Protein AF-A0A9N9AIW2-F1 (afdb_monomer)

Organism: NCBI:txid144530

Radius of gyration: 21.37 Å; Cα contacts (8 Å, |Δi|>4): 22; chains: 1; bounding box: 36×45×52 Å

Mean predicted aligned error: 11.81 Å

pLDDT: mean 81.76, std 17.03, range [39.72, 97.06]

Secondary structure (DSSP, 8-state):
------PPP-------TT---PPPHHHHHHHH-HHHHHHHHHHHHHHHHHHHHHHHHTSTT--HHHHHHHHHHHHHHHHT-S-HHHHHHHH-

Sequence (92 aa):
ILGIKFELPIGETHRCAGEEPKLKREIYEIISSTNFWTNIYHLLHILWPYCTILNILQSDKARLHQVITSLGYLVQVWKNYDDEQLRNQLIS

Foldseek 3Di:
DPDDPDDDDPDDDDDDPPDDPDDPPVVVVLVPDPVNVVVVVVVCVVCVLVVVLCVLVVPPPNDPVSVVVSVVVVLVSLVPDPPPVVSVVPND

Solvent-accessible surface area (backbone atoms only — not comparable to full-atom values): 5899 Å² total; per-residue (Å²): 134,88,78,80,81,84,76,79,82,92,73,87,73,95,69,71,91,83,70,74,89,71,72,55,66,71,58,51,56,50,76,67,32,67,66,52,54,53,50,51,50,52,51,49,62,68,43,47,65,53,55,57,40,47,60,50,63,72,35,96,78,54,45,72,69,54,54,55,51,45,55,53,48,52,56,52,52,42,72,71,42,86,55,58,71,63,28,53,74,74,77,109

Structure (mmCIF, N/CA/C/O backbone):
data_AF-A0A9N9AIW2-F1
#
_entry.id   AF-A0A9N9AIW2-F1
#
loop_
_atom_site.group_PDB
_atom_site.id
_atom_site.type_symbol
_atom_site.label_atom_id
_atom_site.label_alt_id
_atom_site.label_comp_id
_atom_site.label_asym_id
_atom_site.label_entity_id
_atom_site.label_seq_id
_atom_site.pdbx_PDB_ins_code
_atom_site.Cartn_x
_atom_site.Cartn_y
_atom_site.Cartn_z
_atom_site.occupancy
_atom_site.B_iso_or_equiv
_atom_site.auth_seq_id
_atom_site.auth_comp_id
_atom_site.auth_asym_id
_atom_site.auth_atom_id
_atom_site.pdbx_PDB_model_num
ATOM 1 N N . ILE A 1 1 ? 14.544 10.291 13.140 1.00 43.78 1 ILE A N 1
ATOM 2 C CA . ILE A 1 1 ? 13.203 10.856 12.862 1.00 43.78 1 ILE A CA 1
ATOM 3 C C . ILE A 1 1 ? 13.178 12.237 13.499 1.00 43.78 1 ILE A C 1
ATOM 5 O O . ILE A 1 1 ? 13.246 12.323 14.718 1.00 43.78 1 ILE A O 1
ATOM 9 N N . LEU A 1 2 ? 13.228 13.300 12.693 1.00 47.91 2 LEU A N 1
ATOM 10 C CA . LEU A 1 2 ? 13.095 14.675 13.181 1.00 47.91 2 LEU A CA 1
ATOM 11 C C . LEU A 1 2 ? 11.620 14.896 13.530 1.00 47.91 2 LEU A C 1
ATOM 13 O O . L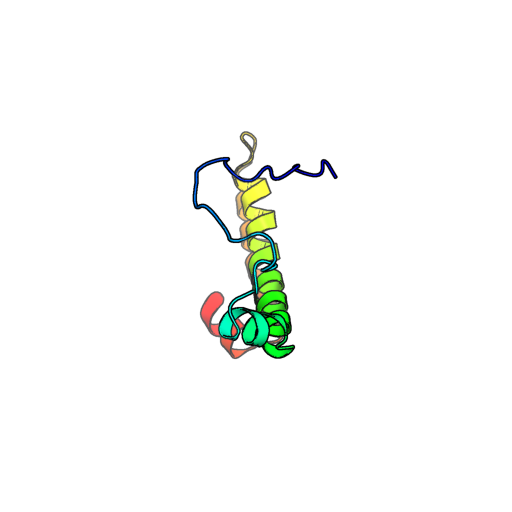EU A 1 2 ? 10.775 14.940 12.640 1.00 47.91 2 LEU A O 1
ATOM 17 N N . GLY A 1 3 ? 11.314 14.941 14.827 1.00 45.69 3 GLY A N 1
ATOM 18 C CA . GLY A 1 3 ? 9.975 15.236 15.322 1.00 45.69 3 GLY A CA 1
ATOM 19 C C . GLY A 1 3 ? 9.612 16.672 14.974 1.00 45.69 3 GLY A C 1
ATOM 20 O O . GLY A 1 3 ? 10.238 17.609 15.467 1.00 45.69 3 GLY A O 1
ATOM 21 N N . ILE A 1 4 ? 8.623 16.850 14.104 1.00 52.88 4 ILE A N 1
ATOM 22 C CA . ILE A 1 4 ? 8.072 18.169 13.815 1.00 52.88 4 ILE A CA 1
ATOM 23 C C . ILE A 1 4 ? 7.275 18.579 15.054 1.00 52.88 4 ILE A C 1
ATOM 25 O O . ILE A 1 4 ? 6.224 18.012 15.349 1.00 52.88 4 ILE A O 1
ATOM 29 N N . LYS A 1 5 ? 7.817 19.532 15.814 1.00 56.44 5 LYS A N 1
ATOM 30 C CA . LYS A 1 5 ? 7.132 20.176 16.934 1.00 56.44 5 LYS A CA 1
ATOM 31 C C . LYS A 1 5 ? 5.976 20.993 16.354 1.00 56.44 5 LYS A C 1
ATOM 33 O O . LYS A 1 5 ? 6.198 22.052 15.776 1.00 56.44 5 LYS A O 1
ATOM 38 N N . PHE A 1 6 ? 4.760 20.465 16.437 1.00 63.38 6 PHE A N 1
ATOM 39 C CA . PHE A 1 6 ? 3.564 21.184 16.014 1.00 63.38 6 PHE A CA 1
ATOM 40 C C . PHE A 1 6 ? 3.176 22.189 17.105 1.00 63.38 6 PHE A C 1
ATOM 42 O O . PHE A 1 6 ? 2.767 21.798 18.196 1.00 63.38 6 PHE A O 1
ATOM 49 N N . GLU A 1 7 ? 3.347 23.478 16.824 1.00 62.75 7 GLU A N 1
ATOM 50 C CA . GLU A 1 7 ? 2.915 24.583 17.686 1.00 62.75 7 GLU A CA 1
ATOM 51 C C . GLU A 1 7 ? 1.570 25.106 17.156 1.00 62.75 7 GLU A C 1
ATOM 53 O O . GLU A 1 7 ? 1.454 25.466 15.983 1.00 62.75 7 GLU A O 1
ATOM 58 N N . LEU A 1 8 ? 0.533 25.104 18.001 1.00 44.12 8 LEU A N 1
ATOM 59 C CA . LEU A 1 8 ? -0.797 25.615 17.651 1.00 44.12 8 LEU A CA 1
ATOM 60 C C . LEU A 1 8 ? -0.739 27.143 17.450 1.00 44.12 8 LEU A C 1
ATOM 62 O O . LEU A 1 8 ? -0.162 27.828 18.298 1.00 44.12 8 LEU A O 1
ATOM 66 N N . PRO A 1 9 ? -1.353 27.707 16.391 1.00 48.25 9 PRO A N 1
ATOM 67 C CA . PRO A 1 9 ? -1.372 29.150 16.189 1.00 48.25 9 PRO A CA 1
ATOM 68 C C . PRO A 1 9 ? -2.124 29.824 17.338 1.00 48.25 9 PRO A C 1
ATOM 70 O O . PRO A 1 9 ? -3.287 29.517 17.607 1.00 48.25 9 PRO A O 1
ATOM 73 N N . ILE A 1 10 ? -1.447 30.741 18.023 1.00 52.44 10 ILE A N 1
ATOM 74 C CA . ILE A 1 10 ? -2.022 31.557 19.089 1.00 52.44 10 ILE A CA 1
ATOM 75 C C . ILE A 1 10 ? -2.950 32.580 18.422 1.00 52.44 10 ILE A C 1
ATOM 77 O O . ILE A 1 10 ? -2.494 33.572 17.861 1.00 52.44 10 ILE A O 1
ATOM 81 N N . GLY A 1 11 ? -4.250 32.288 18.436 1.00 48.12 11 GLY A N 1
ATOM 82 C CA . GLY A 1 11 ? -5.303 33.111 17.842 1.00 48.12 11 GLY A CA 1
ATOM 83 C C . GLY A 1 11 ? -6.679 32.753 18.404 1.00 48.12 11 GLY A C 1
ATOM 84 O O . GLY A 1 11 ? -7.440 32.032 17.776 1.00 48.12 11 GLY A O 1
ATOM 85 N N . GLU A 1 12 ? -6.919 33.225 19.629 1.00 50.12 12 GLU A N 1
ATOM 86 C CA . GLU A 1 12 ? -8.196 33.528 20.297 1.00 50.12 12 GLU A CA 1
ATOM 87 C C . GLU A 1 12 ? -9.399 32.568 20.196 1.00 50.12 12 GLU A C 1
ATOM 89 O O . GLU A 1 12 ? -10.138 32.486 19.219 1.00 50.12 12 GLU A O 1
ATOM 94 N N . THR A 1 13 ? -9.761 32.018 21.352 1.00 39.72 13 THR A N 1
ATOM 95 C CA . THR A 1 13 ? -11.089 32.275 21.936 1.00 39.72 13 THR A CA 1
ATOM 96 C C . THR A 1 13 ? -10.966 32.049 23.436 1.00 39.72 13 THR A C 1
ATOM 98 O O . THR A 1 13 ? -10.371 31.058 23.856 1.00 39.72 13 THR A O 1
ATOM 101 N N . HIS A 1 14 ? -11.471 32.974 24.251 1.00 49.91 14 HIS A N 1
ATOM 102 C CA . HIS A 1 14 ? -11.529 32.826 25.704 1.00 49.91 14 HIS A CA 1
ATOM 103 C C . HIS A 1 14 ? -12.252 31.517 26.064 1.00 49.91 14 HIS A C 1
ATOM 105 O O . HIS A 1 14 ? -13.478 31.454 26.063 1.00 49.91 14 HIS A O 1
ATOM 111 N N . ARG A 1 15 ? -11.495 30.451 26.340 1.00 52.84 15 ARG A N 1
ATOM 112 C CA . ARG A 1 15 ? -12.029 29.209 26.899 1.00 52.84 15 ARG A CA 1
ATOM 113 C C . ARG A 1 15 ? -12.092 29.394 28.406 1.00 52.84 15 ARG A C 1
ATOM 115 O O . ARG A 1 15 ? -11.073 29.695 29.025 1.00 52.84 15 ARG A O 1
ATOM 122 N N . CYS A 1 16 ? -13.283 29.245 28.985 1.00 46.81 16 CYS A N 1
ATOM 123 C CA . CYS A 1 16 ? -13.432 29.093 30.427 1.00 46.81 16 CYS A CA 1
ATOM 124 C C . CYS A 1 16 ? -12.425 28.043 30.911 1.00 46.81 16 CYS A C 1
ATOM 126 O O . CYS A 1 16 ? -12.398 26.917 30.412 1.00 46.81 16 CYS A O 1
ATOM 128 N N . ALA A 1 17 ? -11.564 28.446 31.843 1.00 49.09 17 ALA A N 1
ATOM 129 C CA . ALA A 1 17 ? -10.569 27.581 32.451 1.00 49.09 17 ALA A CA 1
ATOM 130 C C . ALA A 1 17 ? -11.283 26.402 33.135 1.00 49.09 17 ALA A C 1
ATOM 132 O O . ALA A 1 17 ? -11.918 26.582 34.170 1.00 49.09 17 ALA A O 1
ATOM 133 N N . GLY A 1 18 ? -11.227 25.216 32.523 1.00 56.44 18 GLY A N 1
ATOM 134 C CA . GLY A 1 18 ? -11.811 23.994 33.083 1.00 56.44 18 GLY A CA 1
ATOM 135 C C . GLY A 1 18 ? -12.276 22.955 32.062 1.00 56.44 18 GLY A C 1
ATOM 136 O O . GLY A 1 18 ? -12.373 21.783 32.412 1.00 56.44 18 GLY A O 1
ATOM 137 N N . GLU A 1 19 ? -12.524 23.332 30.804 1.00 58.28 19 GLU A N 1
ATOM 138 C CA . GLU A 1 19 ? -12.893 22.359 29.768 1.00 58.28 19 GLU A CA 1
ATOM 139 C C . GLU A 1 19 ? -11.667 21.924 28.962 1.00 58.28 19 GLU A C 1
ATOM 141 O O . GLU A 1 19 ? -11.164 22.660 28.109 1.00 58.28 19 GLU A O 1
ATOM 146 N N . GLU A 1 20 ? -11.181 20.703 29.218 1.00 63.78 20 GLU A N 1
ATOM 147 C CA . GLU A 1 20 ? -10.289 20.032 28.271 1.00 63.78 20 GLU A CA 1
ATOM 148 C C . GLU A 1 20 ? -10.959 20.007 26.889 1.00 63.78 20 GLU A C 1
ATOM 150 O O . GLU A 1 20 ? -12.167 19.755 26.809 1.00 63.78 20 GLU A O 1
ATOM 155 N N . PRO A 1 21 ? -10.222 20.262 25.791 1.00 61.53 21 PRO A N 1
ATOM 156 C CA . PRO A 1 21 ? -10.780 20.162 24.452 1.00 61.53 21 PRO A CA 1
ATOM 157 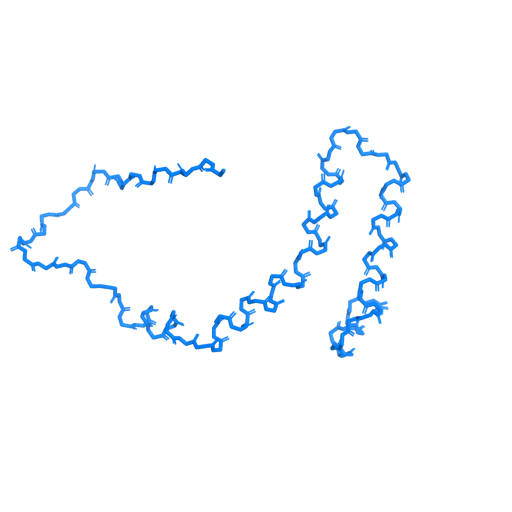C C . PRO A 1 21 ? -11.259 18.729 24.211 1.00 61.53 21 PRO A C 1
ATOM 159 O O . PRO A 1 21 ? -10.480 17.836 23.881 1.00 61.53 21 PRO A O 1
ATOM 162 N N . LYS A 1 22 ? -12.563 18.506 24.389 1.00 76.56 22 LYS A N 1
ATOM 163 C CA . LYS A 1 22 ? -13.184 17.211 24.142 1.00 76.56 22 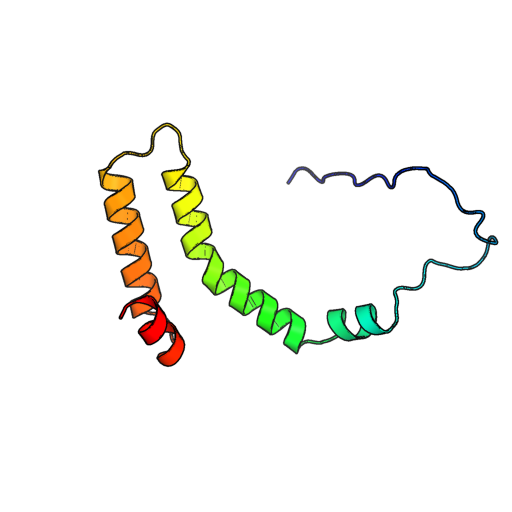LYS A CA 1
ATOM 164 C C . LYS A 1 22 ? -13.227 16.996 22.638 1.00 76.56 22 LYS A C 1
ATOM 166 O O . LYS A 1 22 ? -13.846 17.766 21.902 1.00 76.56 22 LYS A O 1
ATOM 171 N N . LEU A 1 23 ? -12.549 15.945 22.186 1.00 83.31 23 LEU A N 1
ATOM 172 C CA . LEU A 1 23 ? -12.682 15.448 20.826 1.00 83.31 23 LEU A CA 1
ATOM 173 C C . LEU A 1 23 ? -14.173 15.241 20.526 1.00 83.31 23 LEU A C 1
ATOM 175 O O . LEU A 1 23 ? -14.895 14.677 21.351 1.00 83.31 23 LEU A O 1
A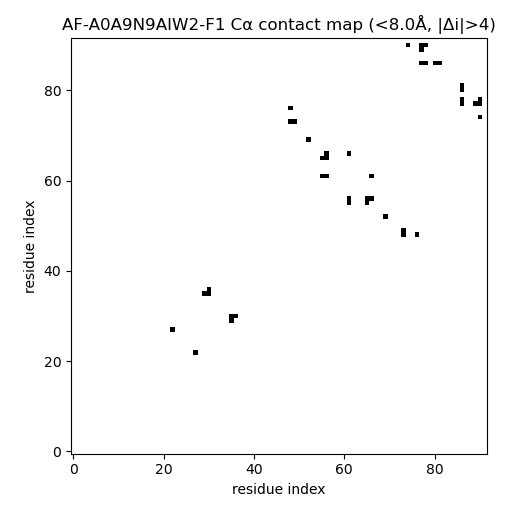TOM 179 N N . LYS A 1 24 ? -14.644 15.699 19.359 1.00 91.94 24 LYS A N 1
ATOM 180 C CA . LYS A 1 24 ? -16.032 15.456 18.947 1.00 91.94 24 LYS A CA 1
ATOM 181 C C . LYS A 1 24 ? -16.311 13.956 19.002 1.00 91.94 24 LYS A C 1
ATOM 183 O O . LYS A 1 24 ? -15.508 13.166 18.505 1.00 91.94 24 LYS A O 1
ATOM 188 N N . ARG A 1 25 ? -17.454 13.579 19.579 1.00 88.56 25 ARG A N 1
ATOM 189 C CA . ARG A 1 25 ? -17.852 12.177 19.770 1.00 88.56 25 ARG A CA 1
ATOM 190 C C . ARG A 1 25 ? -17.765 11.366 18.475 1.00 88.56 25 ARG A C 1
ATOM 192 O O . ARG A 1 25 ? -17.236 10.266 18.493 1.00 88.56 25 ARG A O 1
ATOM 199 N N . GLU A 1 26 ? -18.188 11.949 17.358 1.00 92.38 26 GLU A N 1
ATOM 200 C CA . GLU A 1 26 ? -18.114 11.325 16.030 1.00 92.38 26 GLU A CA 1
ATOM 201 C C . GLU A 1 26 ? -16.671 10.962 15.645 1.00 92.38 26 GLU A C 1
ATOM 203 O O . GLU A 1 26 ? -16.401 9.865 15.167 1.00 92.38 26 GLU A O 1
ATOM 208 N N . ILE A 1 27 ? -15.718 11.868 15.896 1.00 92.31 27 ILE A N 1
ATOM 209 C CA . ILE A 1 27 ? -14.303 11.623 15.598 1.00 92.31 27 ILE A CA 1
ATOM 210 C C . ILE A 1 27 ? -13.769 10.530 16.519 1.00 92.31 27 ILE A C 1
ATOM 212 O O . ILE A 1 27 ? -13.065 9.642 16.048 1.00 92.31 27 ILE A O 1
ATOM 216 N N . TYR A 1 28 ? -14.131 10.565 17.806 1.00 92.06 28 TYR A N 1
ATOM 217 C CA . TYR A 1 28 ? -13.756 9.524 18.761 1.00 92.06 28 TYR A CA 1
ATOM 218 C C . TYR A 1 28 ? -14.257 8.141 18.325 1.00 92.06 28 TYR A C 1
ATOM 220 O O . TYR A 1 28 ? -13.492 7.179 18.348 1.00 92.06 28 TYR A O 1
ATOM 228 N N . GLU A 1 29 ? -15.510 8.041 17.884 1.00 94.06 29 GLU A N 1
ATOM 229 C CA . GLU A 1 29 ? -16.106 6.793 17.395 1.00 94.06 29 GLU A CA 1
ATOM 230 C C . GLU A 1 29 ? -15.388 6.275 16.136 1.00 94.06 29 GLU A C 1
ATOM 232 O O . GLU A 1 29 ? -15.103 5.081 16.044 1.00 94.06 29 GLU A O 1
ATOM 237 N N . ILE A 1 30 ? -15.004 7.163 15.210 1.00 94.69 30 ILE A N 1
ATOM 238 C CA . ILE A 1 30 ? -14.236 6.796 14.009 1.00 94.69 30 ILE A CA 1
ATOM 239 C C . ILE A 1 30 ? -12.842 6.277 14.378 1.00 94.69 30 ILE A C 1
ATOM 241 O O . ILE A 1 30 ? -12.469 5.186 13.951 1.00 94.69 30 ILE A O 1
ATOM 245 N N . ILE A 1 31 ? -12.071 7.016 15.184 1.00 94.31 31 ILE A N 1
ATOM 246 C CA . ILE A 1 31 ? -10.696 6.613 15.533 1.00 94.31 31 ILE A CA 1
ATOM 247 C C . ILE A 1 31 ? -10.653 5.428 16.500 1.00 94.31 31 ILE A C 1
ATOM 249 O O . ILE A 1 31 ? -9.622 4.772 16.609 1.00 94.31 31 ILE A O 1
ATOM 253 N N . SER A 1 32 ? -11.746 5.143 17.207 1.00 94.19 32 SER A N 1
ATOM 254 C CA . SER A 1 32 ? -11.855 3.957 18.063 1.00 94.19 32 SER A CA 1
ATOM 255 C C . SER A 1 32 ? -12.288 2.712 17.281 1.00 94.19 32 SER A C 1
ATOM 257 O O . SER A 1 32 ? -12.238 1.606 17.814 1.00 94.19 32 SER A O 1
ATOM 259 N N . SER A 1 33 ? -12.703 2.859 16.019 1.00 96.69 33 SER A N 1
ATOM 260 C CA . SER A 1 33 ? -13.124 1.745 15.171 1.00 96.69 33 SER A CA 1
ATOM 261 C C . SER A 1 33 ? -11.928 0.950 14.653 1.00 96.69 33 SER A C 1
ATOM 263 O O . SER A 1 33 ? -11.078 1.469 13.929 1.00 96.69 33 SER A O 1
ATOM 265 N N . THR A 1 34 ? -11.892 -0.351 14.940 1.00 97.06 34 THR A N 1
ATOM 266 C CA . THR A 1 34 ? -10.891 -1.260 14.360 1.00 97.06 34 THR A CA 1
ATOM 267 C C . THR A 1 34 ? -10.980 -1.288 12.836 1.00 97.06 34 THR A C 1
ATOM 269 O O . THR A 1 34 ? -9.956 -1.197 12.165 1.00 97.06 34 THR A O 1
ATOM 272 N N . ASN A 1 35 ? -12.197 -1.322 12.281 1.00 96.62 35 ASN A N 1
ATOM 273 C CA . ASN A 1 35 ? -12.412 -1.361 10.833 1.00 96.62 35 ASN A CA 1
ATOM 274 C C . ASN A 1 35 ? -11.834 -0.128 10.132 1.00 96.62 35 ASN A C 1
ATOM 276 O O . ASN A 1 35 ? -11.299 -0.245 9.031 1.00 96.62 35 ASN A O 1
ATOM 280 N N . PHE A 1 36 ? -11.913 1.046 10.767 1.00 96.12 36 PHE A N 1
ATOM 281 C CA . PHE A 1 36 ? -11.308 2.262 10.230 1.00 96.12 36 PHE A CA 1
ATOM 282 C C . PHE A 1 36 ? -9.798 2.080 10.030 1.00 96.12 36 PHE A C 1
ATOM 284 O O . PHE A 1 36 ? -9.288 2.297 8.931 1.00 96.12 36 PHE A O 1
ATOM 291 N N . TRP A 1 37 ? -9.095 1.600 11.056 1.00 96.88 37 TRP A N 1
ATOM 292 C CA . TRP A 1 37 ? -7.652 1.369 10.979 1.00 96.88 37 TRP A CA 1
ATOM 293 C C . TRP A 1 37 ? -7.275 0.230 10.032 1.00 96.88 37 TRP A C 1
ATOM 295 O O . TRP A 1 37 ? -6.296 0.363 9.301 1.00 96.88 37 TRP A O 1
ATOM 305 N N . THR A 1 38 ? -8.059 -0.849 9.982 1.00 96.25 38 THR A N 1
ATOM 306 C CA . THR A 1 38 ? -7.870 -1.931 9.004 1.00 96.25 38 THR A CA 1
ATOM 307 C C . THR A 1 38 ? -7.978 -1.405 7.571 1.00 96.25 38 THR A C 1
ATOM 309 O O . THR A 1 38 ? -7.126 -1.707 6.739 1.00 96.25 38 THR A O 1
ATOM 312 N N . ASN A 1 39 ? -8.961 -0.550 7.285 1.00 94.31 39 ASN A N 1
ATOM 313 C CA . ASN A 1 39 ? -9.122 0.047 5.960 1.00 94.31 39 ASN A CA 1
ATOM 314 C C . ASN A 1 39 ? -7.989 1.027 5.619 1.00 94.31 39 ASN A C 1
ATOM 316 O O . ASN A 1 39 ? -7.484 1.001 4.498 1.00 94.31 39 ASN A O 1
ATOM 320 N N . ILE A 1 40 ? -7.545 1.848 6.578 1.00 96.00 40 ILE A N 1
ATOM 321 C CA . ILE A 1 40 ? -6.356 2.702 6.415 1.00 96.00 40 ILE A CA 1
ATOM 322 C C . ILE A 1 40 ? -5.128 1.844 6.092 1.00 96.00 40 ILE A C 1
ATOM 324 O O . ILE A 1 40 ? -4.361 2.178 5.191 1.00 96.00 40 ILE A O 1
ATOM 328 N N . TYR A 1 41 ? -4.949 0.725 6.792 1.00 94.38 41 TYR A N 1
ATOM 329 C CA . TYR A 1 41 ? -3.833 -0.185 6.566 1.00 94.38 41 TYR A CA 1
ATOM 330 C C . TYR A 1 41 ? -3.867 -0.794 5.159 1.00 94.38 41 TYR A C 1
ATOM 332 O O . TYR A 1 41 ? -2.854 -0.768 4.462 1.00 94.38 41 TYR A O 1
ATOM 340 N N . HIS A 1 42 ? -5.028 -1.265 4.698 1.00 91.88 42 HIS A N 1
ATOM 341 C CA . HIS A 1 42 ? -5.188 -1.755 3.325 1.00 91.88 42 HIS A CA 1
ATOM 34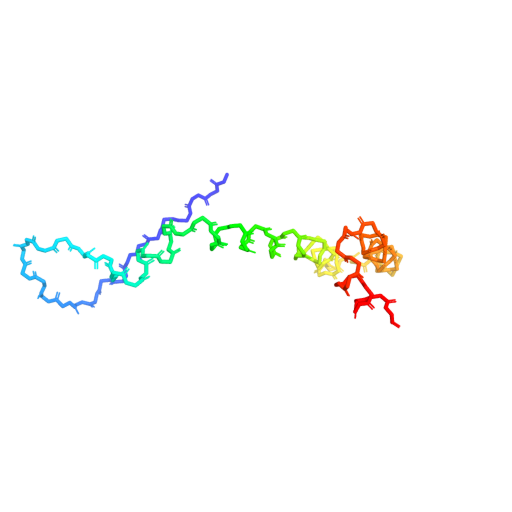2 C C . HIS A 1 42 ? -4.895 -0.670 2.283 1.00 91.88 42 HIS A C 1
ATOM 344 O O . HIS A 1 42 ? -4.183 -0.925 1.312 1.00 91.88 42 HIS A O 1
ATOM 350 N N . LEU A 1 43 ? -5.374 0.557 2.506 1.00 93.56 43 LEU A N 1
ATOM 351 C CA . LEU A 1 43 ? -5.095 1.683 1.619 1.00 93.56 43 LEU A CA 1
ATOM 352 C C . LEU A 1 43 ? -3.591 1.986 1.545 1.00 93.56 43 LEU A C 1
ATOM 354 O O . LEU A 1 43 ? -3.061 2.211 0.458 1.00 93.56 43 LEU A O 1
ATOM 358 N N . LEU A 1 44 ? -2.890 1.958 2.681 1.00 93.75 44 LEU A N 1
ATOM 359 C CA . LEU A 1 44 ? -1.439 2.144 2.722 1.00 93.75 44 LEU A CA 1
ATOM 360 C C . LEU A 1 44 ? -0.708 1.059 1.928 1.00 93.75 44 LEU A C 1
ATOM 362 O O . LEU A 1 44 ? 0.212 1.386 1.181 1.00 93.75 44 LEU A O 1
ATOM 366 N N . HIS A 1 45 ? -1.133 -0.201 2.040 1.00 90.50 45 HIS A N 1
ATOM 367 C CA . HIS A 1 45 ? -0.575 -1.306 1.25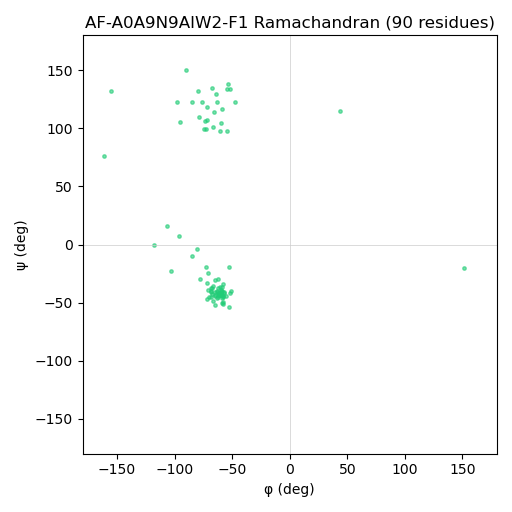3 1.00 90.50 45 HIS A CA 1
ATOM 368 C C . HIS A 1 45 ? -0.759 -1.114 -0.248 1.00 90.50 45 HIS A C 1
ATOM 370 O O . HIS A 1 45 ? 0.182 -1.332 -1.008 1.00 90.50 45 HIS A O 1
ATOM 376 N N . ILE A 1 46 ? -1.935 -0.651 -0.673 1.00 92.00 46 ILE A N 1
ATOM 377 C CA . ILE A 1 46 ? -2.208 -0.344 -2.082 1.00 92.00 46 ILE A CA 1
ATOM 378 C C . ILE A 1 46 ? -1.337 0.819 -2.570 1.00 92.00 46 ILE A C 1
ATOM 380 O O . ILE A 1 46 ? -0.820 0.773 -3.682 1.00 92.00 46 ILE A O 1
ATOM 384 N N . LEU A 1 47 ? -1.150 1.861 -1.755 1.00 93.31 47 LEU A N 1
ATOM 385 C CA . LEU A 1 47 ? -0.411 3.069 -2.141 1.00 93.31 47 LEU A CA 1
ATOM 386 C C . LEU A 1 47 ? 1.112 2.898 -2.114 1.00 93.31 47 LEU A C 1
ATOM 388 O O . LEU A 1 47 ? 1.818 3.562 -2.875 1.00 93.31 47 LEU A O 1
ATOM 392 N N . TRP A 1 48 ? 1.637 2.032 -1.251 1.00 93.62 48 TRP A N 1
ATOM 393 C CA . TRP A 1 48 ? 3.076 1.901 -1.011 1.00 93.62 48 TRP A CA 1
ATOM 394 C C . TRP A 1 48 ? 3.921 1.633 -2.278 1.00 93.62 48 TRP A C 1
ATOM 396 O O . TRP A 1 48 ? 4.938 2.319 -2.467 1.00 93.62 48 TRP A O 1
ATOM 406 N N . PRO A 1 49 ? 3.516 0.732 -3.197 1.00 92.25 49 PRO A N 1
ATOM 407 C CA . PRO A 1 49 ? 4.213 0.519 -4.465 1.00 92.25 49 PRO A CA 1
ATOM 408 C C . PRO A 1 49 ? 4.294 1.789 -5.322 1.00 92.25 49 PRO A C 1
ATOM 410 O O . PRO A 1 49 ? 5.343 2.088 -5.895 1.00 92.25 49 PRO A O 1
ATOM 413 N N . TYR A 1 50 ? 3.215 2.577 -5.367 1.00 93.25 50 TYR A N 1
ATOM 414 C CA . TYR A 1 50 ? 3.166 3.820 -6.138 1.00 93.25 50 TYR A CA 1
ATOM 415 C C . TYR A 1 50 ? 4.074 4.884 -5.542 1.00 93.25 50 TYR A C 1
ATOM 417 O O . TYR A 1 50 ? 4.845 5.495 -6.274 1.00 93.25 50 TYR A O 1
ATOM 425 N N . CYS A 1 51 ? 4.041 5.073 -4.222 1.00 93.56 51 CYS A N 1
ATOM 426 C CA . CYS A 1 51 ? 4.937 6.007 -3.540 1.00 93.56 51 CYS A CA 1
ATOM 427 C C . CYS A 1 51 ? 6.411 5.667 -3.804 1.00 93.56 51 CYS A C 1
ATOM 429 O O . CYS A 1 51 ? 7.219 6.555 -4.075 1.00 93.56 51 CYS A O 1
ATOM 431 N N . THR A 1 52 ? 6.758 4.377 -3.785 1.00 91.00 52 THR A N 1
ATOM 432 C CA . THR A 1 52 ? 8.121 3.905 -4.071 1.00 91.00 52 THR A CA 1
ATOM 433 C C . THR A 1 52 ? 8.556 4.270 -5.488 1.00 91.00 52 THR A C 1
ATOM 435 O O . THR A 1 52 ? 9.664 4.761 -5.698 1.00 91.00 52 THR A O 1
ATOM 438 N N . ILE A 1 53 ? 7.673 4.083 -6.466 1.00 92.94 53 ILE A N 1
ATOM 439 C CA . ILE A 1 53 ? 7.954 4.420 -7.863 1.00 92.94 53 ILE A CA 1
ATOM 440 C C . ILE A 1 53 ? 8.025 5.919 -8.070 1.00 92.94 53 ILE A C 1
ATOM 442 O O . ILE A 1 53 ? 8.955 6.389 -8.715 1.00 92.94 53 ILE A O 1
ATOM 446 N N . LEU A 1 54 ? 7.080 6.674 -7.516 1.00 92.69 54 LEU A N 1
ATOM 447 C CA . LEU A 1 54 ? 7.073 8.126 -7.621 1.00 92.69 54 LEU A CA 1
ATOM 448 C C . LEU A 1 54 ? 8.372 8.714 -7.070 1.00 92.69 54 LEU A C 1
ATOM 450 O O . LEU A 1 54 ? 8.960 9.550 -7.741 1.00 92.69 54 LEU A O 1
ATOM 454 N N . ASN A 1 55 ? 8.897 8.201 -5.955 1.00 91.00 55 ASN A N 1
ATOM 455 C CA . ASN A 1 55 ? 10.206 8.615 -5.439 1.00 91.00 55 ASN A CA 1
ATOM 456 C C . ASN A 1 55 ? 11.357 8.372 -6.434 1.00 91.00 55 ASN A C 1
ATOM 458 O O . ASN A 1 55 ? 12.283 9.178 -6.514 1.00 91.00 55 ASN A O 1
ATOM 462 N N . ILE A 1 56 ? 11.315 7.274 -7.198 1.00 88.38 56 ILE A N 1
ATOM 463 C CA . ILE A 1 56 ? 12.313 6.981 -8.239 1.00 88.38 56 ILE A CA 1
ATOM 464 C C . ILE A 1 56 ? 12.131 7.928 -9.429 1.00 88.38 56 ILE A C 1
ATOM 466 O O . ILE A 1 56 ? 13.107 8.494 -9.914 1.00 88.38 56 ILE A O 1
ATOM 470 N N . LEU A 1 57 ? 10.894 8.105 -9.895 1.00 88.00 57 LEU A N 1
ATOM 471 C CA . LEU A 1 57 ? 10.563 8.883 -11.091 1.00 88.00 57 LEU A CA 1
ATOM 472 C C . LEU A 1 57 ? 10.719 10.392 -10.894 1.00 88.00 57 LEU A C 1
ATOM 474 O O . LEU A 1 57 ? 11.077 11.095 -11.830 1.00 88.00 57 LEU A O 1
ATOM 478 N N . GLN A 1 58 ? 10.448 10.885 -9.689 1.00 88.81 58 GLN A N 1
ATOM 479 C CA . GLN A 1 58 ? 10.604 12.291 -9.317 1.00 88.81 58 GLN A CA 1
ATOM 480 C C . GLN A 1 58 ? 12.058 12.646 -8.988 1.00 88.81 58 GLN A C 1
ATOM 482 O O . GLN A 1 58 ? 12.368 13.811 -8.745 1.00 88.81 58 GLN A O 1
ATOM 487 N N . SER A 1 59 ? 12.966 11.666 -8.987 1.00 88.38 59 SER A N 1
ATOM 488 C CA . SER A 1 59 ? 14.392 11.953 -8.949 1.00 88.38 59 SER A CA 1
ATOM 489 C C . SER A 1 59 ? 14.791 12.698 -10.221 1.00 88.38 59 SER A C 1
ATOM 491 O O . SER A 1 59 ? 14.558 12.218 -11.326 1.00 88.38 59 SER A O 1
ATOM 493 N N . ASP A 1 60 ? 15.492 13.820 -10.069 1.00 82.12 60 ASP A N 1
ATOM 494 C CA . ASP A 1 60 ? 16.081 14.596 -11.175 1.00 82.12 60 ASP A CA 1
ATOM 495 C C . ASP A 1 60 ? 16.973 13.745 -12.111 1.00 82.12 60 ASP A C 1
ATOM 497 O O . ASP A 1 60 ? 17.220 14.084 -13.264 1.00 82.12 60 ASP A O 1
ATOM 501 N N . LYS A 1 61 ? 17.431 12.581 -11.628 1.00 84.88 61 LYS A N 1
ATOM 502 C CA . LYS A 1 61 ? 18.283 11.639 -12.364 1.00 84.88 61 LYS A CA 1
ATOM 503 C C . LYS A 1 61 ? 17.555 10.377 -12.828 1.00 84.88 61 LYS A C 1
ATOM 505 O O . LYS A 1 61 ? 18.232 9.399 -13.158 1.00 84.88 61 LYS A O 1
ATOM 510 N N . ALA A 1 62 ? 16.221 10.364 -12.844 1.00 87.00 62 ALA A N 1
ATOM 511 C CA . ALA A 1 62 ? 15.448 9.215 -13.298 1.00 87.00 62 ALA A CA 1
ATOM 512 C C . ALA A 1 62 ? 15.801 8.869 -14.752 1.00 87.00 62 ALA A C 1
ATOM 514 O O . ALA A 1 62 ? 15.602 9.646 -15.686 1.00 87.00 62 ALA A O 1
ATOM 515 N N . ARG A 1 63 ? 16.356 7.676 -14.956 1.00 90.25 63 ARG A N 1
ATOM 516 C CA . ARG A 1 63 ? 16.720 7.177 -16.285 1.00 90.25 63 ARG A CA 1
ATOM 517 C C . ARG A 1 63 ? 15.544 6.424 -16.894 1.00 90.25 63 ARG A C 1
ATOM 519 O O . ARG A 1 63 ? 14.815 5.739 -16.183 1.00 90.25 63 ARG A O 1
ATOM 526 N N . LEU A 1 64 ? 15.429 6.435 -18.224 1.00 90.50 64 LEU A N 1
ATOM 527 C CA . LEU A 1 64 ? 14.369 5.717 -18.949 1.00 90.50 64 LEU A CA 1
ATOM 528 C C . LEU A 1 64 ? 14.242 4.239 -18.531 1.00 90.50 64 LEU A C 1
ATOM 530 O O . LEU A 1 64 ? 13.137 3.737 -18.353 1.00 90.50 64 LEU A O 1
ATOM 534 N N . HIS A 1 65 ? 15.363 3.548 -18.304 1.00 90.62 65 HIS A N 1
ATOM 535 C CA . HIS A 1 65 ? 15.331 2.152 -17.854 1.00 90.62 65 HIS A CA 1
ATOM 536 C C . HIS A 1 65 ? 14.707 1.983 -16.456 1.00 90.62 65 HIS A C 1
ATOM 538 O O . HIS A 1 65 ? 14.092 0.952 -16.192 1.00 90.62 65 HIS A O 1
ATOM 544 N N . GLN A 1 66 ? 14.834 2.978 -15.570 1.00 90.81 66 GLN A N 1
ATOM 545 C CA . GLN A 1 66 ? 14.191 2.966 -14.255 1.00 90.81 66 GLN A CA 1
ATOM 546 C C . GLN A 1 66 ? 12.686 3.150 -14.411 1.00 90.81 66 GLN A C 1
ATOM 548 O O . GLN A 1 66 ? 11.937 2.431 -13.768 1.00 90.81 66 GLN A O 1
ATOM 553 N N . VAL A 1 67 ? 12.245 4.010 -15.338 1.00 89.12 67 VAL A N 1
ATOM 554 C CA . VAL A 1 67 ? 10.820 4.166 -15.669 1.00 89.12 67 VAL A CA 1
ATOM 555 C C . VAL A 1 67 ? 10.211 2.841 -16.125 1.00 89.12 67 VAL A C 1
ATOM 557 O O . VAL A 1 67 ? 9.210 2.393 -15.571 1.00 89.12 67 VAL A O 1
ATOM 560 N N . ILE A 1 68 ? 10.851 2.173 -17.089 1.00 91.75 68 ILE A N 1
ATOM 561 C CA . ILE A 1 68 ? 10.380 0.883 -17.615 1.00 91.75 68 ILE A CA 1
ATOM 562 C C . ILE A 1 68 ? 10.368 -0.182 -16.509 1.00 91.75 68 ILE A C 1
ATOM 564 O O . ILE A 1 68 ? 9.384 -0.904 -16.355 1.00 91.75 68 ILE A O 1
ATOM 568 N N . THR A 1 69 ? 11.433 -0.250 -15.705 1.00 93.19 69 THR A N 1
ATOM 569 C CA . THR A 1 69 ? 11.529 -1.191 -14.577 1.00 93.19 69 THR A CA 1
ATOM 570 C C . THR A 1 69 ? 10.430 -0.946 -13.542 1.00 93.19 69 THR A C 1
ATOM 572 O O . THR A 1 69 ? 9.797 -1.894 -13.085 1.00 93.19 69 THR A O 1
ATOM 575 N N . SER A 1 70 ? 10.157 0.314 -13.200 1.00 92.00 70 SER A N 1
ATOM 576 C CA . SER A 1 70 ? 9.109 0.697 -12.253 1.00 92.00 70 SER A CA 1
ATOM 577 C C . SER A 1 70 ? 7.710 0.319 -12.739 1.00 92.00 70 SER A C 1
ATOM 579 O O . SER A 1 70 ? 6.911 -0.191 -11.957 1.00 92.00 70 SER A O 1
ATOM 581 N N . LEU A 1 71 ? 7.417 0.507 -14.029 1.00 90.69 71 LEU A N 1
ATOM 582 C CA . LEU A 1 71 ? 6.147 0.069 -14.616 1.00 90.69 71 LEU A CA 1
ATOM 583 C C . LEU A 1 71 ? 6.013 -1.459 -14.587 1.00 90.69 71 LEU A C 1
ATOM 585 O O . LEU A 1 71 ? 4.976 -1.980 -14.181 1.00 90.69 71 LEU A O 1
ATOM 589 N N . GLY A 1 7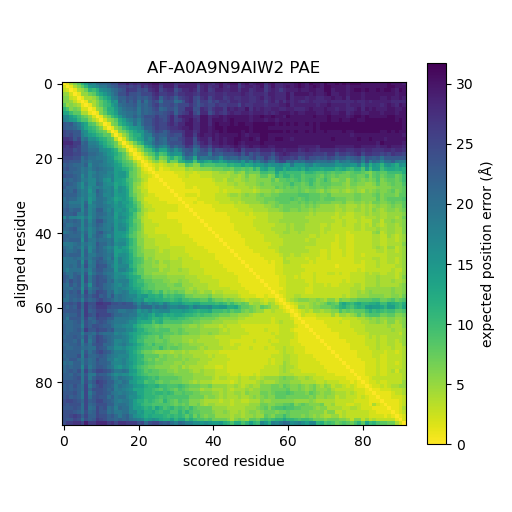2 ? 7.077 -2.184 -14.947 1.00 92.69 72 GLY A N 1
ATOM 590 C CA . GLY A 1 72 ? 7.107 -3.644 -14.846 1.00 92.69 72 GLY A CA 1
ATOM 591 C C . GLY A 1 72 ? 6.896 -4.137 -13.412 1.00 92.69 72 GLY A C 1
ATOM 592 O O . GLY A 1 72 ? 6.159 -5.098 -13.190 1.00 92.69 72 GLY A O 1
ATOM 593 N N . TYR A 1 73 ? 7.480 -3.446 -12.432 1.00 93.00 73 TYR A N 1
ATOM 594 C CA . TYR A 1 73 ? 7.284 -3.732 -11.014 1.00 93.00 73 TYR A CA 1
ATOM 595 C C . TYR A 1 73 ? 5.818 -3.563 -10.577 1.00 93.00 73 TYR A C 1
ATOM 597 O O . TYR A 1 73 ? 5.305 -4.462 -9.915 1.00 93.00 73 TYR A O 1
ATOM 605 N N . LEU A 1 74 ? 5.101 -2.507 -11.001 1.00 92.00 74 LEU A N 1
ATOM 606 C CA . LEU A 1 74 ? 3.660 -2.362 -10.695 1.00 92.00 74 LEU A CA 1
ATOM 607 C C . LEU A 1 74 ? 2.840 -3.531 -11.213 1.00 92.00 74 LEU A C 1
ATOM 609 O O . LEU A 1 74 ? 2.010 -4.070 -10.486 1.00 92.00 74 LEU A O 1
ATOM 613 N N . VAL A 1 75 ? 3.080 -3.935 -12.460 1.00 91.25 75 VAL A N 1
ATOM 614 C CA . VAL A 1 75 ? 2.363 -5.067 -13.055 1.00 91.25 75 VAL A CA 1
ATOM 615 C C . VAL A 1 75 ? 2.598 -6.337 -12.234 1.00 91.25 75 VAL A C 1
ATOM 617 O O . VAL A 1 75 ? 1.663 -7.102 -12.017 1.00 91.25 75 VAL A O 1
ATOM 620 N N . GLN A 1 76 ? 3.820 -6.561 -11.743 1.00 92.62 76 GLN A N 1
ATOM 621 C CA . GLN A 1 76 ? 4.130 -7.713 -10.889 1.00 92.62 76 GLN A CA 1
ATOM 622 C C . GLN A 1 76 ? 3.466 -7.630 -9.513 1.00 92.62 76 GLN A C 1
ATOM 624 O O . GLN A 1 76 ? 2.969 -8.640 -9.023 1.00 92.62 76 GLN A O 1
ATOM 629 N N . VAL A 1 77 ? 3.427 -6.449 -8.896 1.00 92.19 77 VAL A N 1
ATOM 630 C CA . VAL A 1 77 ? 2.721 -6.243 -7.624 1.00 92.19 77 VAL A CA 1
ATOM 631 C C . VAL A 1 77 ? 1.251 -6.619 -7.771 1.00 92.19 77 VAL A C 1
ATOM 633 O O . VAL A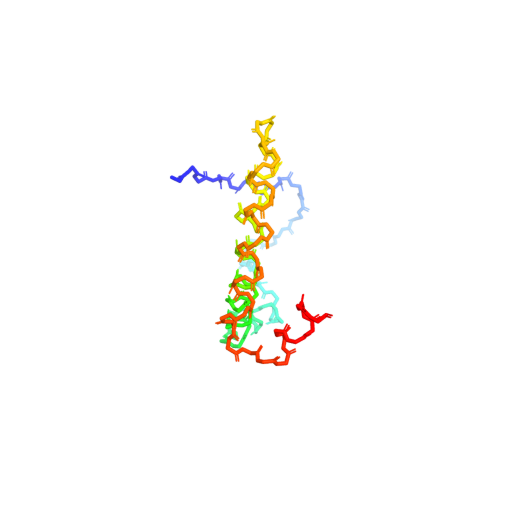 1 77 ? 0.750 -7.427 -6.995 1.00 92.19 77 VAL A O 1
ATOM 636 N N . TRP A 1 78 ? 0.582 -6.107 -8.804 1.00 91.50 78 TRP A N 1
ATOM 637 C CA . TRP A 1 78 ? -0.834 -6.385 -9.023 1.00 91.50 78 TRP A CA 1
ATOM 638 C C . TRP A 1 78 ? -1.113 -7.839 -9.387 1.00 91.50 78 TRP A C 1
ATOM 640 O O . TRP A 1 78 ? -2.079 -8.408 -8.891 1.00 91.50 78 TRP A O 1
ATOM 650 N N . LYS A 1 79 ? -0.250 -8.482 -10.181 1.00 90.69 79 LYS A N 1
ATOM 651 C CA . LYS A 1 79 ? -0.372 -9.920 -10.479 1.00 90.69 79 LYS A CA 1
ATOM 652 C C . LYS A 1 79 ? -0.358 -10.797 -9.227 1.00 90.69 79 LYS A C 1
ATOM 654 O O . LYS A 1 79 ? -1.037 -11.816 -9.215 1.00 90.69 79 LYS A O 1
ATOM 659 N N . ASN A 1 80 ? 0.392 -10.392 -8.205 1.00 89.88 80 ASN A N 1
ATOM 660 C CA . ASN A 1 80 ? 0.515 -11.115 -6.941 1.00 89.88 80 ASN A CA 1
ATOM 661 C C . ASN A 1 80 ? -0.439 -10.592 -5.855 1.00 89.88 80 ASN A C 1
ATOM 663 O O . ASN 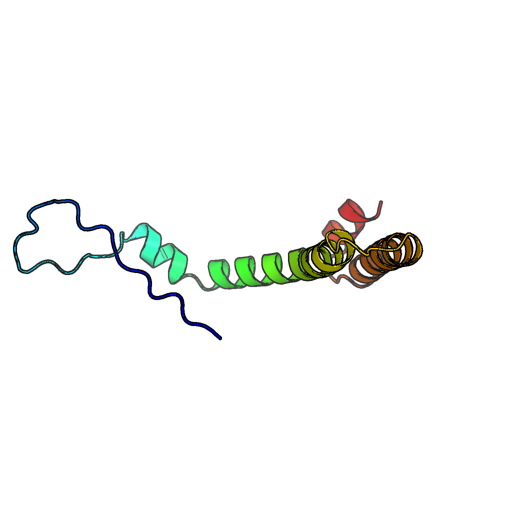A 1 80 ? -0.308 -10.993 -4.703 1.00 89.88 80 ASN A O 1
ATOM 667 N N . TYR A 1 81 ? -1.356 -9.680 -6.189 1.00 90.31 81 TYR A N 1
ATOM 668 C CA . TYR A 1 81 ? -2.314 -9.147 -5.229 1.00 90.31 81 TYR A CA 1
ATOM 669 C C . TYR A 1 81 ? -3.473 -10.130 -5.026 1.00 90.31 81 TYR A C 1
ATOM 671 O O . TYR A 1 81 ? -4.047 -10.632 -6.001 1.00 90.31 81 TYR A O 1
ATOM 679 N N . ASP A 1 82 ? -3.805 -10.387 -3.759 1.00 89.19 82 ASP A N 1
ATOM 680 C CA . ASP A 1 82 ? -4.769 -11.418 -3.353 1.00 89.19 82 ASP A CA 1
ATOM 681 C C . ASP A 1 82 ? -6.202 -11.101 -3.805 1.00 89.19 82 ASP A C 1
ATOM 683 O O . ASP A 1 82 ? -6.950 -12.002 -4.186 1.00 89.19 82 ASP A O 1
ATOM 687 N N . ASP A 1 83 ? -6.583 -9.820 -3.807 1.00 89.00 83 ASP A N 1
ATOM 688 C CA . ASP A 1 83 ? -7.896 -9.383 -4.283 1.00 89.00 83 ASP A CA 1
ATOM 689 C C . ASP A 1 83 ? -7.954 -9.443 -5.815 1.00 89.00 83 ASP A C 1
ATOM 691 O O . ASP A 1 83 ? -7.474 -8.556 -6.528 1.00 89.00 83 ASP A O 1
ATOM 695 N N . GLU A 1 84 ? -8.554 -10.518 -6.322 1.00 88.50 84 GLU A N 1
ATOM 696 C CA . GLU A 1 84 ? -8.736 -10.762 -7.749 1.00 88.50 84 GLU A CA 1
ATOM 697 C C . GLU A 1 84 ? -9.603 -9.704 -8.436 1.00 88.50 84 GLU A C 1
ATOM 699 O O . GLU A 1 84 ? -9.309 -9.319 -9.571 1.00 88.50 84 GLU A O 1
ATOM 704 N N . GLN A 1 85 ? -10.643 -9.209 -7.766 1.00 88.81 85 GLN A N 1
ATOM 705 C CA . GLN A 1 85 ? -11.522 -8.202 -8.346 1.00 88.81 85 GLN A CA 1
ATOM 706 C C . GLN A 1 85 ? -10.756 -6.893 -8.542 1.00 88.81 85 GLN A C 1
ATOM 708 O O . GLN A 1 85 ? -10.778 -6.324 -9.637 1.00 88.81 85 GLN A O 1
ATOM 713 N N . LEU A 1 86 ? -10.051 -6.441 -7.505 1.00 85.31 86 LEU A N 1
ATOM 714 C CA . LEU A 1 86 ? -9.260 -5.217 -7.558 1.00 85.31 86 LEU A CA 1
ATOM 715 C C . LEU A 1 86 ? -8.094 -5.345 -8.545 1.00 85.31 86 LEU A C 1
ATOM 717 O O . LEU A 1 86 ? -7.869 -4.444 -9.351 1.00 85.31 86 LEU A O 1
ATOM 721 N N . ARG A 1 87 ? -7.393 -6.485 -8.537 1.00 88.88 87 ARG A N 1
ATOM 722 C CA . ARG A 1 87 ? -6.347 -6.799 -9.517 1.00 88.88 87 ARG A CA 1
ATOM 723 C C . ARG A 1 87 ? -6.876 -6.646 -10.939 1.00 88.88 87 ARG A C 1
ATOM 725 O O . ARG A 1 87 ? -6.295 -5.902 -11.723 1.00 88.88 87 ARG A O 1
ATOM 732 N N . ASN A 1 88 ? -7.984 -7.308 -11.267 1.00 87.00 88 ASN A N 1
ATOM 733 C CA . ASN A 1 88 ? -8.533 -7.296 -12.621 1.00 87.00 88 ASN A CA 1
ATOM 734 C C . ASN A 1 88 ? -8.953 -5.887 -13.069 1.00 87.00 88 ASN A C 1
ATOM 736 O O . ASN A 1 88 ? -8.841 -5.579 -14.247 1.00 87.00 88 ASN A O 1
ATOM 740 N N . GLN A 1 89 ? -9.367 -5.005 -12.155 1.00 86.44 89 GLN A N 1
ATOM 741 C CA . GLN A 1 89 ? -9.663 -3.607 -12.492 1.00 86.44 89 GLN A CA 1
ATOM 742 C C . GLN A 1 89 ? -8.421 -2.764 -12.810 1.00 86.44 89 GLN A C 1
ATOM 744 O O . GLN A 1 89 ? -8.542 -1.748 -13.489 1.00 86.44 89 GLN A O 1
ATOM 749 N N . LEU A 1 90 ? -7.245 -3.144 -12.304 1.00 83.19 90 LEU A N 1
ATOM 750 C CA . LEU A 1 90 ? -6.038 -2.315 -12.367 1.00 83.19 90 LEU A CA 1
ATOM 751 C C . LEU A 1 90 ? -5.032 -2.748 -13.433 1.00 83.19 90 LEU A C 1
ATOM 753 O O . LEU A 1 90 ? -4.215 -1.926 -13.846 1.00 83.19 90 LEU A O 1
ATOM 757 N N . ILE A 1 91 ? -5.067 -4.013 -13.864 1.00 81.06 91 ILE A N 1
ATOM 758 C CA . ILE A 1 91 ? -4.166 -4.545 -14.902 1.00 81.06 91 ILE A CA 1
ATOM 759 C C . ILE A 1 91 ? -4.869 -5.041 -16.177 1.00 81.06 91 ILE A C 1
ATOM 761 O O . ILE A 1 91 ? -4.169 -5.513 -17.075 1.00 81.06 91 ILE A O 1
ATOM 765 N N . SER A 1 92 ? -6.205 -4.971 -16.258 1.00 63.59 92 SER A N 1
ATOM 766 C CA . SER A 1 92 ? -6.963 -5.236 -17.497 1.00 63.59 92 SER A CA 1
ATOM 767 C C . SER A 1 92 ? -6.924 -4.053 -18.455 1.00 63.59 92 SER A C 1
ATOM 769 O O . SER A 1 92 ? -7.110 -4.334 -19.660 1.00 63.59 92 SER A O 1
#